Protein AF-A0A8X7VKP9-F1 (afdb_monomer)

Foldseek 3Di:
DVVVVVVVVVVVVVVVVVVLVVLVVLLVVLVPDPDDDDPVSVVSNVVSVVVPD

Organism: Brassica carinata (NCBI:txid52824)

Radius of gyration: 15.93 Å; Cα contacts (8 Å, |Δi|>4): 10; chains: 1; bounding box: 35×16×42 Å

pLDDT: mean 89.64, std 6.5, range [60.91, 94.38]

Secondary structure (DSSP, 8-state):
-HHHHHHHHHHHHHHHHHHHHHHHHHHHHHHH--SPPPHHHHHHHHHHHHHH-

Solvent-accessible surface area (backbone atoms only — not comparable to full-atom values): 3109 Å² total; per-residue (Å²): 111,70,67,61,52,53,54,51,51,53,50,50,51,50,48,53,52,49,53,51,50,52,54,48,54,50,44,51,53,63,70,67,46,89,62,85,70,52,75,69,51,48,52,50,44,52,53,52,43,71,72,77,108

Mean predicted aligned error: 5.29 Å

Sequence (53 aa):
MAEYTTIWEMKKEDLAMKEKLSKLAILDTLLAKKEPLSEAEEVVKNKLLAAYF

Structure (mmCIF, N/CA/C/O backbone):
data_AF-A0A8X7VKP9-F1
#
_entry.id   AF-A0A8X7VKP9-F1
#
loop_
_atom_site.group_PDB
_atom_site.id
_atom_site.type_symbol
_atom_site.label_atom_id
_atom_site.label_alt_id
_atom_site.label_comp_id
_atom_site.label_asym_id
_atom_site.label_entity_id
_atom_site.label_seq_id
_atom_site.pdbx_PDB_ins_code
_atom_site.Cartn_x
_atom_site.Cartn_y
_atom_site.Cartn_z
_atom_site.occupancy
_atom_site.B_iso_or_equiv
_atom_site.auth_seq_id
_atom_site.auth_comp_id
_atom_site.auth_asym_id
_atom_site.auth_atom_id
_atom_site.pdbx_PDB_model_num
ATOM 1 N N . MET A 1 1 ? 26.589 -2.578 -22.740 1.00 60.91 1 MET A N 1
ATOM 2 C CA . MET A 1 1 ? 25.597 -1.500 -22.519 1.00 60.91 1 MET A CA 1
ATOM 3 C C . MET A 1 1 ? 24.176 -2.036 -22.451 1.00 60.91 1 MET A C 1
ATOM 5 O O . MET A 1 1 ? 23.536 -1.772 -21.449 1.00 60.91 1 MET A O 1
ATOM 9 N N . ALA A 1 2 ? 23.715 -2.837 -23.422 1.00 68.69 2 ALA A N 1
ATOM 10 C CA . ALA A 1 2 ? 22.368 -3.427 -23.398 1.00 68.69 2 ALA A CA 1
ATOM 11 C C . ALA A 1 2 ? 22.061 -4.241 -22.120 1.00 68.69 2 ALA A C 1
ATOM 13 O O . ALA A 1 2 ? 21.047 -3.995 -21.482 1.00 68.69 2 ALA A O 1
ATOM 14 N N . GLU A 1 3 ? 22.971 -5.120 -21.681 1.00 73.81 3 GLU A N 1
ATOM 15 C CA . GLU A 1 3 ? 22.751 -5.951 -20.480 1.00 73.81 3 GLU A CA 1
ATOM 16 C C . GLU A 1 3 ? 22.599 -5.139 -19.184 1.00 73.81 3 GLU A C 1
ATOM 18 O O . GLU A 1 3 ? 21.758 -5.455 -18.348 1.00 73.81 3 GLU A O 1
ATOM 23 N N . TYR A 1 4 ? 23.365 -4.055 -19.022 1.00 77.44 4 TYR A N 1
ATOM 24 C CA . TYR A 1 4 ? 23.257 -3.185 -17.845 1.00 77.44 4 TYR A CA 1
ATOM 25 C C . TYR A 1 4 ? 21.919 -2.447 -17.802 1.00 77.44 4 TYR A C 1
ATOM 27 O O . TYR A 1 4 ? 21.344 -2.290 -16.726 1.00 77.44 4 TYR A O 1
ATOM 35 N N . THR A 1 5 ? 21.412 -2.019 -18.961 1.00 81.12 5 THR A N 1
ATOM 36 C CA . THR A 1 5 ? 20.095 -1.388 -19.068 1.00 81.12 5 THR A CA 1
ATOM 37 C C . THR A 1 5 ? 18.993 -2.377 -18.702 1.00 81.12 5 THR A C 1
ATOM 39 O O . THR A 1 5 ? 18.162 -2.056 -17.859 1.00 81.12 5 THR A O 1
ATOM 42 N N . THR A 1 6 ? 19.050 -3.607 -19.221 1.00 87.00 6 THR A N 1
ATOM 43 C CA . THR A 1 6 ? 18.074 -4.659 -18.899 1.00 87.00 6 THR A CA 1
ATOM 44 C C . THR A 1 6 ? 18.088 -5.023 -17.413 1.00 87.00 6 THR A C 1
ATOM 46 O O . THR A 1 6 ? 17.036 -5.074 -16.784 1.00 87.00 6 THR A O 1
ATOM 49 N N . ILE A 1 7 ? 19.267 -5.206 -16.805 1.00 90.44 7 ILE A N 1
ATOM 50 C CA . ILE A 1 7 ? 19.379 -5.489 -15.363 1.00 90.44 7 ILE A CA 1
ATOM 51 C C . ILE A 1 7 ? 18.799 -4.335 -14.532 1.00 90.44 7 ILE A C 1
ATOM 53 O O . ILE A 1 7 ? 18.137 -4.564 -13.518 1.00 90.44 7 ILE A O 1
ATOM 57 N N . TRP A 1 8 ? 19.037 -3.089 -14.943 1.00 90.38 8 TRP A N 1
ATOM 58 C CA . TRP A 1 8 ? 18.519 -1.912 -14.250 1.00 90.38 8 TRP A CA 1
ATOM 59 C C . TRP A 1 8 ? 16.995 -1.790 -14.351 1.00 90.38 8 TRP A C 1
ATOM 61 O O . TRP A 1 8 ? 16.340 -1.476 -13.356 1.00 90.38 8 TRP A O 1
ATOM 71 N N . GLU A 1 9 ? 16.429 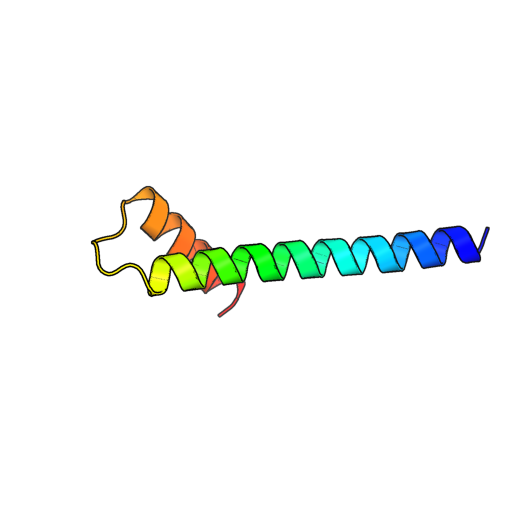-2.069 -15.524 1.00 90.00 9 GLU A N 1
ATOM 72 C CA . GLU A 1 9 ? 14.982 -2.100 -15.751 1.00 90.00 9 GLU A CA 1
ATOM 73 C C . GLU A 1 9 ? 14.313 -3.191 -14.912 1.00 90.00 9 GLU A C 1
ATOM 75 O O . GLU A 1 9 ? 13.409 -2.884 -14.135 1.00 90.00 9 GLU A O 1
ATOM 80 N N . MET A 1 10 ? 14.835 -4.421 -14.944 1.00 91.00 10 MET A N 1
ATOM 81 C CA . MET A 1 10 ? 14.333 -5.522 -14.111 1.00 91.00 10 ME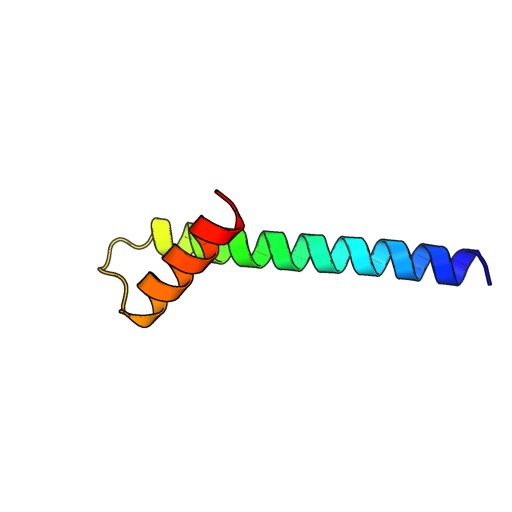T A CA 1
ATOM 82 C C . MET A 1 10 ? 14.398 -5.182 -12.617 1.00 91.00 10 MET A C 1
ATOM 84 O O . MET A 1 10 ? 13.470 -5.462 -11.862 1.00 91.00 10 MET A O 1
ATOM 88 N N . LYS A 1 11 ? 15.480 -4.533 -12.170 1.00 92.69 11 LYS A N 1
ATOM 89 C CA . LYS A 1 11 ? 15.632 -4.123 -10.769 1.00 92.69 11 LYS A CA 1
ATOM 90 C C . LYS A 1 11 ? 14.643 -3.027 -10.370 1.00 92.69 11 LYS A C 1
ATOM 92 O O . LYS A 1 11 ? 14.184 -3.016 -9.230 1.00 92.69 11 LYS A O 1
ATOM 97 N N . LYS A 1 12 ? 14.312 -2.108 -11.281 1.00 93.12 12 LYS A N 1
ATOM 98 C CA . LYS A 1 12 ? 13.272 -1.096 -11.049 1.00 93.12 12 LYS A CA 1
ATOM 99 C C . LYS A 1 12 ? 11.894 -1.732 -10.914 1.00 93.12 12 LYS A C 1
ATOM 101 O O . LYS A 1 12 ? 11.161 -1.357 -10.004 1.00 93.12 12 LYS A O 1
ATOM 106 N N . GLU A 1 13 ? 11.559 -2.684 -11.780 1.00 92.69 13 GLU A N 1
ATOM 107 C CA . GLU A 1 13 ? 10.291 -3.412 -11.690 1.00 92.69 13 GLU A CA 1
ATOM 108 C C . GLU A 1 13 ? 10.190 -4.216 -10.392 1.00 92.69 13 GLU A C 1
ATOM 110 O O . GLU A 1 13 ? 9.186 -4.113 -9.689 1.00 92.69 13 GLU A O 1
ATOM 115 N N . ASP A 1 14 ? 11.249 -4.939 -10.015 1.00 94.38 14 ASP A N 1
ATOM 116 C CA . ASP A 1 14 ? 11.307 -5.676 -8.748 1.00 94.38 14 ASP A CA 1
ATOM 117 C C . ASP A 1 14 ? 11.139 -4.742 -7.540 1.00 94.38 14 ASP A C 1
ATOM 119 O O . ASP A 1 14 ? 10.384 -5.042 -6.614 1.00 94.38 14 ASP A O 1
ATOM 123 N N . LEU A 1 15 ? 11.778 -3.567 -7.561 1.00 94.00 15 LEU A N 1
ATOM 124 C CA . LEU A 1 15 ? 11.623 -2.578 -6.496 1.00 94.00 15 LEU A CA 1
ATOM 125 C C . LEU A 1 15 ? 10.183 -2.055 -6.417 1.00 94.00 15 LEU A C 1
ATOM 127 O O . LEU A 1 15 ? 9.619 -1.994 -5.326 1.00 94.00 15 LEU A O 1
ATOM 131 N N . ALA A 1 16 ? 9.562 -1.747 -7.557 1.00 91.38 16 ALA A N 1
ATOM 132 C CA . ALA A 1 16 ? 8.170 -1.307 -7.608 1.00 91.38 16 ALA A CA 1
ATOM 133 C C . ALA A 1 16 ? 7.204 -2.395 -7.102 1.00 91.38 16 ALA A C 1
ATOM 135 O O . ALA A 1 16 ? 6.271 -2.104 -6.348 1.00 91.38 16 ALA A O 1
ATOM 136 N N . MET A 1 17 ? 7.445 -3.664 -7.453 1.00 91.44 17 MET A N 1
ATOM 137 C CA . MET A 1 17 ? 6.669 -4.792 -6.933 1.00 91.44 17 MET A CA 1
ATOM 138 C C . MET A 1 17 ? 6.860 -4.969 -5.426 1.00 91.44 17 MET A C 1
ATOM 140 O O . MET A 1 17 ? 5.879 -5.164 -4.711 1.00 91.44 17 MET A O 1
ATOM 14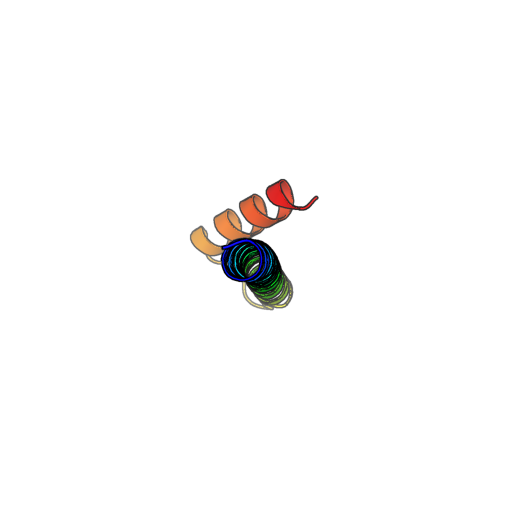4 N N . LYS A 1 18 ? 8.090 -4.844 -4.916 1.00 93.56 18 LYS A N 1
ATOM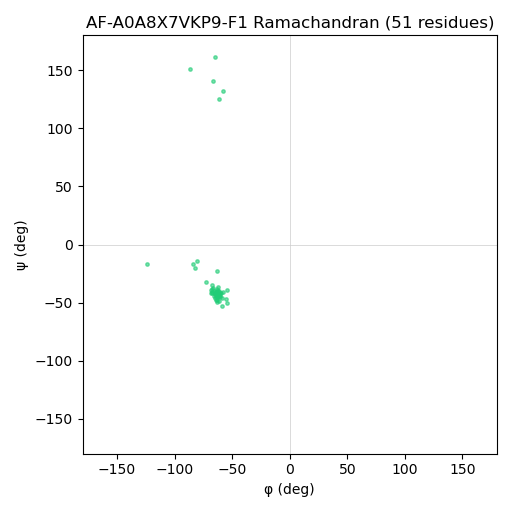 145 C CA . LYS A 1 18 ? 8.380 -4.909 -3.475 1.00 93.56 18 LYS A CA 1
ATOM 146 C C . LYS A 1 18 ? 7.720 -3.780 -2.699 1.00 93.56 18 LYS A C 1
ATOM 148 O O . LYS A 1 18 ? 7.156 -4.030 -1.636 1.00 93.56 18 LYS A O 1
ATOM 153 N N . GLU A 1 19 ? 7.733 -2.557 -3.224 1.00 91.31 19 GLU A N 1
ATOM 154 C CA . GLU A 1 19 ? 7.011 -1.436 -2.618 1.00 91.31 19 GLU A CA 1
ATOM 155 C C . GLU A 1 19 ? 5.504 -1.694 -2.577 1.00 91.31 19 GLU A C 1
ATOM 157 O O . GLU A 1 19 ? 4.863 -1.441 -1.554 1.00 91.31 19 GLU A O 1
ATOM 162 N N . LYS A 1 20 ? 4.934 -2.235 -3.663 1.00 91.75 20 LYS A N 1
ATOM 163 C CA . LYS A 1 20 ? 3.520 -2.619 -3.711 1.00 91.75 20 LYS A CA 1
ATOM 164 C C . LYS A 1 20 ? 3.196 -3.690 -2.668 1.00 91.75 20 LYS A C 1
ATOM 166 O O . LYS A 1 20 ? 2.245 -3.525 -1.908 1.00 91.75 20 LYS A O 1
ATOM 171 N N . LEU A 1 21 ? 4.004 -4.749 -2.595 1.00 93.31 21 LEU A N 1
ATOM 172 C CA . LEU A 1 21 ? 3.841 -5.835 -1.626 1.00 93.31 21 LEU A CA 1
ATOM 173 C C . LEU A 1 21 ? 3.960 -5.340 -0.183 1.00 93.31 21 LEU A C 1
ATOM 175 O O . LEU A 1 21 ? 3.139 -5.703 0.650 1.00 93.31 21 LEU A O 1
ATOM 179 N N . SER A 1 22 ? 4.927 -4.469 0.105 1.00 92.50 22 SER A N 1
ATOM 180 C CA . SER A 1 22 ? 5.098 -3.875 1.434 1.00 92.50 22 SER A CA 1
ATOM 181 C C . SER A 1 22 ? 3.868 -3.060 1.851 1.00 92.50 22 SER A C 1
ATOM 183 O O . SER A 1 22 ? 3.344 -3.224 2.951 1.00 92.50 22 SER A O 1
ATOM 185 N N . LYS A 1 23 ? 3.333 -2.240 0.938 1.00 92.19 23 LYS A N 1
ATOM 186 C CA . LYS A 1 23 ? 2.104 -1.465 1.167 1.00 92.19 23 LYS A CA 1
ATOM 187 C C . LYS A 1 23 ? 0.882 -2.359 1.412 1.00 92.19 23 LYS A C 1
ATOM 189 O O . LYS A 1 23 ? 0.080 -2.042 2.285 1.00 92.19 23 LYS A O 1
ATOM 194 N N . LEU A 1 24 ? 0.748 -3.465 0.678 1.00 92.56 24 LEU A N 1
ATOM 195 C CA . LEU A 1 24 ? -0.325 -4.441 0.899 1.00 92.56 24 LEU A CA 1
ATOM 196 C C . LEU A 1 24 ? -0.168 -5.169 2.239 1.00 92.56 24 LEU A C 1
ATOM 198 O O . LEU A 1 24 ? -1.138 -5.275 2.975 1.00 92.56 24 LEU A O 1
ATOM 202 N N . ALA A 1 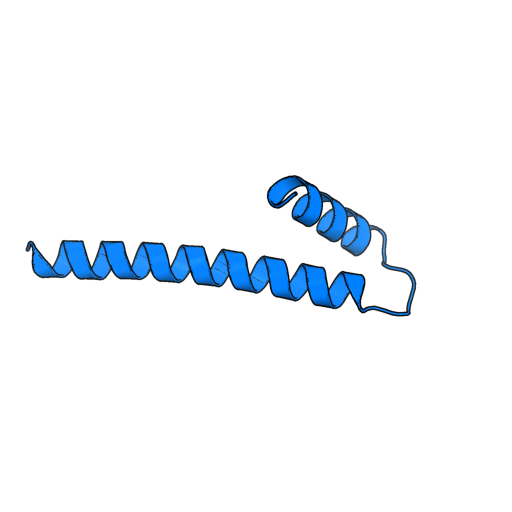25 ? 1.049 -5.566 2.615 1.00 92.50 25 ALA A N 1
ATOM 203 C CA . ALA A 1 25 ? 1.307 -6.199 3.909 1.00 92.50 25 ALA A CA 1
ATOM 204 C C . ALA A 1 25 ? 0.975 -5.269 5.093 1.00 92.50 25 ALA A C 1
ATOM 206 O O . ALA A 1 25 ? 0.449 -5.717 6.114 1.00 92.50 25 ALA A O 1
ATOM 207 N N . ILE A 1 26 ? 1.243 -3.964 4.954 1.00 92.62 26 ILE A N 1
ATOM 208 C CA . ILE A 1 26 ? 0.812 -2.953 5.932 1.00 92.62 26 ILE A CA 1
ATOM 209 C C . ILE A 1 26 ? -0.715 -2.906 5.995 1.00 92.62 26 ILE A C 1
ATOM 211 O O . ILE A 1 26 ? -1.267 -2.948 7.090 1.00 92.62 26 ILE A O 1
ATOM 215 N N . LEU A 1 27 ? -1.398 -2.852 4.847 1.00 93.00 27 LEU A N 1
ATOM 216 C CA . LEU A 1 27 ? -2.859 -2.851 4.800 1.00 93.00 27 LEU A CA 1
ATOM 217 C C . LEU A 1 27 ? -3.447 -4.103 5.469 1.00 93.00 27 LEU A C 1
ATOM 219 O O . LEU A 1 27 ? -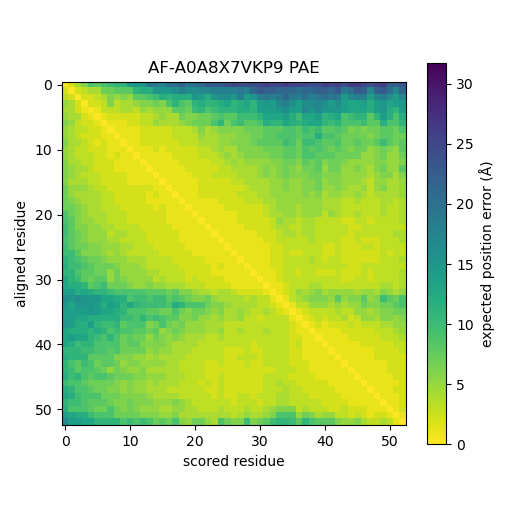4.322 -3.964 6.317 1.00 93.00 27 LEU A O 1
ATOM 223 N N . ASP A 1 28 ? -2.925 -5.293 5.174 1.00 92.25 28 ASP A N 1
ATOM 224 C CA . ASP A 1 28 ? -3.355 -6.547 5.804 1.00 92.25 28 ASP A CA 1
ATOM 225 C C . ASP A 1 28 ? -3.138 -6.523 7.320 1.00 92.25 28 ASP A C 1
ATOM 227 O O . ASP A 1 28 ? -4.014 -6.924 8.084 1.00 92.25 28 ASP A O 1
ATOM 231 N N . THR A 1 29 ? -2.002 -5.992 7.778 1.00 92.88 29 THR A N 1
ATOM 232 C CA . THR A 1 29 ? -1.712 -5.846 9.213 1.00 92.88 29 THR A CA 1
ATOM 233 C C . THR A 1 29 ? -2.694 -4.884 9.889 1.00 92.88 29 THR A C 1
ATOM 235 O O . THR A 1 29 ? -3.170 -5.160 10.991 1.00 92.88 29 THR A O 1
ATOM 238 N N . LEU A 1 30 ? -3.033 -3.773 9.227 1.00 92.50 30 LEU A N 1
ATOM 239 C CA . LEU A 1 30 ? -4.017 -2.802 9.715 1.00 92.50 30 LEU A CA 1
ATOM 240 C C . LEU A 1 30 ? -5.434 -3.387 9.740 1.00 92.50 30 LEU A C 1
ATOM 242 O O . LEU A 1 30 ? -6.184 -3.121 10.673 1.00 92.50 30 LEU A O 1
ATOM 246 N N . LEU A 1 31 ? -5.798 -4.202 8.748 1.00 89.00 31 LEU A N 1
ATOM 247 C CA . LEU A 1 31 ? -7.094 -4.883 8.686 1.00 89.00 31 LEU A CA 1
ATOM 248 C C . LEU A 1 31 ? -7.205 -6.028 9.704 1.00 89.00 31 LEU A C 1
ATOM 250 O O . LEU A 1 31 ? -8.290 -6.292 10.213 1.00 89.00 31 LEU A O 1
ATOM 254 N N . ALA A 1 32 ? -6.095 -6.702 10.014 1.00 93.19 32 ALA A N 1
ATOM 255 C CA . ALA A 1 32 ? -6.042 -7.793 10.985 1.00 93.19 32 ALA A CA 1
ATOM 256 C C . ALA A 1 32 ? -5.964 -7.314 12.445 1.00 93.19 32 ALA A C 1
ATOM 258 O O . ALA A 1 32 ? -6.154 -8.113 13.372 1.00 93.19 32 ALA A O 1
ATOM 259 N N . LYS A 1 33 ? -5.668 -6.028 12.675 1.00 91.94 33 LYS A N 1
ATOM 260 C CA . LYS A 1 33 ? -5.620 -5.444 14.017 1.00 91.94 33 LYS A CA 1
ATOM 261 C C . LYS A 1 33 ? -6.999 -5.544 14.676 1.00 91.94 33 LYS A C 1
ATOM 263 O O . LYS A 1 33 ? -8.001 -5.090 14.139 1.00 91.94 33 LYS A O 1
ATOM 268 N N . LYS A 1 34 ? -7.041 -6.150 15.866 1.00 86.94 34 LYS A N 1
ATOM 269 C CA . LYS A 1 34 ? -8.269 -6.290 16.675 1.00 86.94 34 LYS A CA 1
ATOM 270 C C . LYS A 1 34 ? -8.566 -5.061 17.532 1.00 86.94 34 LYS A C 1
ATOM 272 O O . LYS A 1 34 ? -9.667 -4.921 18.053 1.00 86.94 34 LYS A O 1
ATOM 277 N N . GLU A 1 35 ? -7.563 -4.215 17.715 1.00 88.69 35 GLU A N 1
ATOM 278 C CA . GLU A 1 35 ? -7.667 -2.952 18.432 1.00 88.69 35 GLU A CA 1
ATOM 279 C C . GLU A 1 35 ? -8.117 -1.845 17.471 1.00 88.69 35 GLU A C 1
ATOM 281 O O . GLU A 1 35 ? -7.815 -1.926 16.276 1.00 88.69 35 GLU A O 1
ATOM 286 N N . PRO A 1 36 ? -8.815 -0.807 17.962 1.00 88.81 36 PRO A N 1
ATOM 287 C CA . PRO A 1 36 ? -9.156 0.341 17.136 1.00 88.81 36 PRO A CA 1
ATOM 288 C C . PRO A 1 36 ? -7.881 0.976 16.576 1.00 88.81 36 PRO A C 1
ATOM 290 O O . PRO A 1 36 ? -6.910 1.207 17.300 1.00 88.81 36 PRO A O 1
ATOM 293 N N . LEU A 1 37 ? -7.890 1.245 15.273 1.00 91.31 37 LEU A N 1
ATOM 294 C CA . LEU A 1 37 ? -6.794 1.935 14.613 1.00 91.31 37 LEU A CA 1
ATOM 295 C C . LEU A 1 37 ? -6.712 3.372 15.125 1.00 91.31 37 LEU A C 1
ATOM 297 O O . LEU A 1 37 ? -7.724 4.041 15.339 1.00 91.31 37 LEU A O 1
ATOM 301 N N . SER A 1 38 ? -5.488 3.854 15.306 1.00 92.94 38 SER A N 1
ATOM 302 C CA . SER A 1 38 ? -5.257 5.276 15.543 1.00 92.94 38 SER A CA 1
ATOM 303 C C . SER A 1 38 ? -5.662 6.102 14.317 1.00 92.94 38 SER A C 1
ATOM 305 O O . SER A 1 38 ? -5.730 5.595 13.198 1.00 92.94 38 SER A O 1
ATOM 307 N N . GLU A 1 39 ? -5.881 7.403 14.498 1.00 92.06 39 GLU A N 1
ATOM 308 C CA . GLU A 1 39 ? -6.252 8.306 13.399 1.00 92.06 39 GLU A CA 1
ATOM 309 C C . GLU A 1 39 ? -5.249 8.248 12.231 1.00 92.06 39 GLU A C 1
ATOM 311 O O . GLU A 1 39 ? -5.634 8.198 11.063 1.00 92.06 39 GLU A O 1
ATOM 316 N N . ALA A 1 40 ? -3.951 8.157 12.536 1.00 91.94 40 ALA A N 1
ATOM 317 C CA . ALA A 1 40 ? -2.908 8.004 11.527 1.00 91.94 40 ALA A CA 1
ATOM 318 C C . ALA A 1 40 ? -3.022 6.673 10.762 1.00 91.94 40 ALA A C 1
ATOM 320 O O . ALA A 1 40 ? -2.868 6.642 9.540 1.00 91.94 40 ALA A O 1
ATOM 321 N N . GLU A 1 41 ? -3.316 5.579 11.463 1.00 91.44 41 GLU A N 1
ATOM 322 C CA . GLU A 1 41 ? -3.496 4.253 10.870 1.00 91.44 41 GLU A CA 1
ATOM 323 C C . GLU A 1 41 ? -4.753 4.173 10.000 1.00 91.44 41 GLU A C 1
ATOM 325 O O . GLU A 1 41 ? -4.702 3.597 8.915 1.00 91.44 41 GLU A O 1
ATOM 330 N N . GLU A 1 42 ? -5.850 4.807 10.417 1.00 92.50 42 GLU A N 1
ATOM 331 C CA . GLU A 1 42 ? -7.064 4.956 9.608 1.00 92.50 42 GLU A CA 1
ATOM 332 C C . GLU A 1 42 ? -6.784 5.724 8.311 1.00 92.50 42 GLU A C 1
ATOM 334 O O . GLU A 1 42 ? -7.171 5.286 7.226 1.00 92.50 42 GLU A O 1
ATOM 339 N N . VAL A 1 43 ? -6.046 6.838 8.385 1.00 94.12 43 VAL A N 1
ATOM 340 C CA . VAL A 1 43 ? -5.646 7.606 7.195 1.00 94.12 43 VAL A CA 1
ATOM 341 C C . VAL A 1 43 ? -4.791 6.759 6.255 1.00 94.12 43 VAL A C 1
ATOM 343 O O . VAL A 1 43 ? -5.003 6.787 5.041 1.00 94.12 43 VAL A O 1
ATOM 346 N N . VAL A 1 44 ? -3.829 6.001 6.787 1.00 92.62 44 VAL A N 1
ATOM 347 C CA . VAL A 1 44 ? -2.985 5.106 5.984 1.00 92.62 44 VAL A CA 1
ATOM 348 C C . VAL A 1 44 ? -3.826 4.003 5.345 1.00 92.62 44 VAL A C 1
ATOM 350 O O . VAL A 1 44 ? -3.732 3.816 4.134 1.00 92.62 44 VAL A O 1
ATOM 353 N N . LYS A 1 45 ? -4.696 3.335 6.109 1.00 93.50 45 LYS A N 1
ATOM 354 C CA . LYS A 1 45 ? -5.620 2.311 5.606 1.00 93.50 45 LYS A CA 1
ATOM 355 C C . LYS A 1 45 ? -6.473 2.857 4.461 1.00 93.50 45 LYS A C 1
ATOM 357 O O . LYS A 1 45 ? -6.498 2.260 3.392 1.00 93.50 45 LYS A O 1
ATOM 362 N N . ASN A 1 46 ? -7.101 4.018 4.640 1.00 93.25 46 ASN A N 1
ATOM 363 C CA . ASN A 1 46 ? -7.965 4.624 3.626 1.00 93.25 46 ASN A CA 1
ATOM 364 C C . ASN A 1 46 ? -7.192 5.032 2.365 1.00 93.25 46 ASN A C 1
ATOM 366 O O . ASN A 1 46 ? -7.667 4.804 1.254 1.00 93.25 46 ASN A O 1
ATOM 370 N N . LYS A 1 47 ? -5.978 5.581 2.513 1.00 93.88 47 LYS A N 1
ATOM 371 C CA . LYS A 1 47 ? -5.104 5.893 1.370 1.00 93.88 47 LYS A CA 1
ATOM 372 C C . LYS A 1 47 ? -4.678 4.640 0.611 1.00 93.88 47 LYS A C 1
ATOM 374 O O . LYS A 1 47 ? -4.625 4.669 -0.612 1.00 93.88 47 LYS A O 1
ATOM 379 N N . LEU A 1 48 ? -4.353 3.563 1.326 1.00 92.81 48 LEU A N 1
ATOM 380 C CA . LEU A 1 48 ? -3.966 2.290 0.721 1.00 92.81 48 LEU A CA 1
ATOM 381 C C .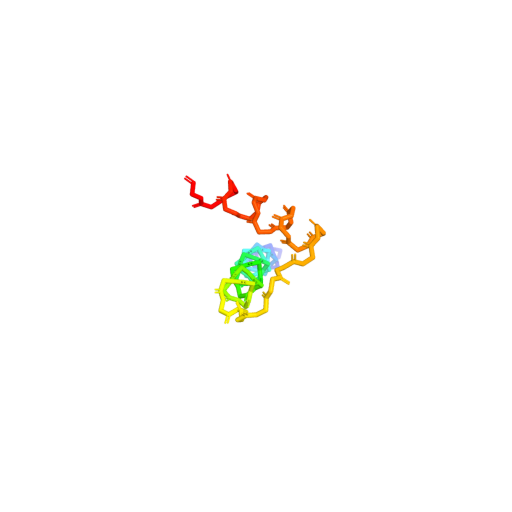 LEU A 1 48 ? -5.152 1.638 0.008 1.00 92.81 48 LEU A C 1
ATOM 383 O O . LEU A 1 48 ? -4.984 1.179 -1.115 1.00 92.81 48 LEU A O 1
ATOM 387 N N . LEU A 1 49 ? -6.344 1.665 0.609 1.00 91.25 49 LEU A N 1
ATOM 388 C CA . LEU A 1 49 ? -7.567 1.184 -0.029 1.00 91.25 49 LEU A CA 1
ATOM 389 C C . LEU A 1 49 ? -7.842 1.950 -1.323 1.00 91.25 49 LEU A C 1
ATOM 391 O O . LEU A 1 49 ? -7.894 1.320 -2.365 1.00 91.25 49 LEU A O 1
ATOM 395 N N . ALA A 1 50 ? -7.873 3.285 -1.291 1.00 93.06 50 ALA A N 1
ATOM 396 C CA . ALA A 1 50 ? -8.112 4.105 -2.484 1.00 93.06 50 ALA A CA 1
ATOM 397 C C . ALA A 1 50 ? -7.029 3.975 -3.574 1.00 93.06 50 ALA A C 1
ATOM 399 O O . ALA A 1 50 ? -7.266 4.304 -4.733 1.00 93.06 50 ALA A O 1
ATOM 400 N N . ALA A 1 51 ? -5.813 3.554 -3.212 1.00 89.19 51 ALA A N 1
ATOM 401 C CA . ALA A 1 51 ? -4.733 3.339 -4.172 1.00 89.19 51 ALA A CA 1
ATOM 402 C C . ALA A 1 51 ? -4.808 1.971 -4.874 1.00 89.19 51 ALA A C 1
ATOM 404 O O . ALA A 1 51 ? -4.173 1.799 -5.916 1.00 89.19 51 ALA A O 1
ATOM 405 N N . TYR A 1 52 ? -5.528 0.999 -4.304 1.00 83.88 52 TYR A N 1
ATOM 406 C CA . TYR A 1 52 ? -5.554 -0.388 -4.786 1.00 83.88 52 TYR A CA 1
ATOM 407 C C . TYR A 1 52 ? -6.951 -0.933 -5.113 1.00 83.88 52 TYR A C 1
ATOM 409 O O . TYR A 1 52 ? -7.026 -1.940 -5.818 1.00 83.88 52 TYR A O 1
ATOM 417 N N . PHE A 1 53 ? -8.016 -0.285 -4.641 1.00 79.38 53 PHE A N 1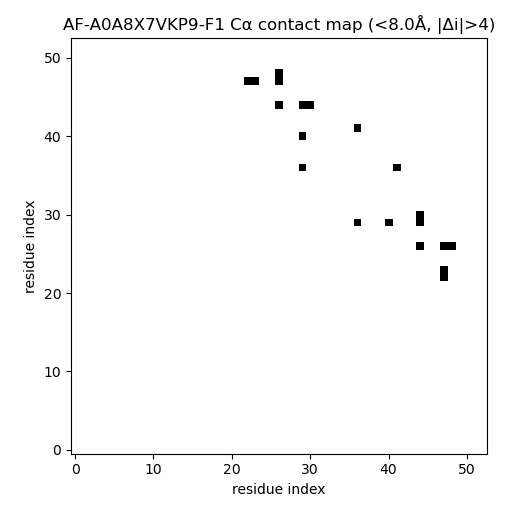
ATOM 418 C CA . PHE A 1 53 ? -9.423 -0.641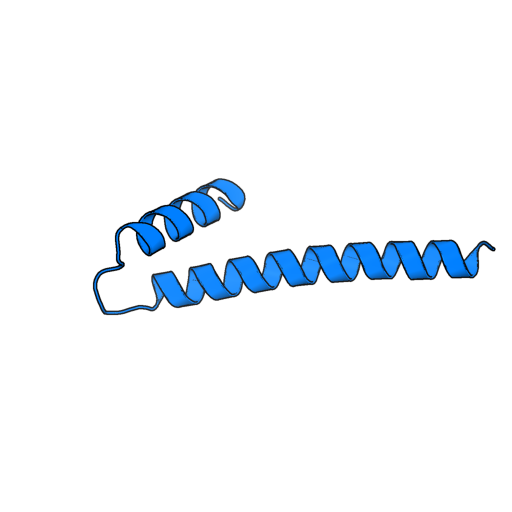 -4.827 1.00 79.38 53 PHE A CA 1
ATOM 419 C C . PHE A 1 53 ? -10.222 0.590 -5.260 1.00 79.38 53 PHE A C 1
ATOM 421 O O . PHE A 1 53 ? -11.096 0.416 -6.136 1.00 79.38 53 PHE A O 1
#